Protein AF-A0A0R3SR50-F1 (afdb_monomer_lite)

Structure (mmCIF, N/CA/C/O backbone):
data_AF-A0A0R3SR50-F1
#
_entry.id   AF-A0A0R3SR50-F1
#
loop_
_atom_site.group_PDB
_atom_site.id
_atom_site.type_symbol
_atom_site.label_atom_id
_atom_site.label_alt_id
_atom_site.label_comp_id
_atom_site.label_asym_id
_atom_site.label_entity_id
_atom_site.label_seq_id
_atom_site.pdbx_PDB_ins_code
_atom_site.Cartn_x
_atom_site.Cartn_y
_atom_site.Cartn_z
_atom_site.occupancy
_atom_site.B_iso_or_equiv
_atom_site.auth_seq_id
_atom_site.auth_comp_id
_atom_site.auth_asym_id
_atom_site.auth_atom_id
_atom_site.pdbx_PDB_model_num
ATOM 1 N N . MET A 1 1 ? -15.747 20.895 23.800 1.00 56.94 1 MET A N 1
ATOM 2 C CA . MET A 1 1 ? -15.483 19.707 24.648 1.00 56.94 1 MET A CA 1
ATOM 3 C C . MET A 1 1 ? -16.717 19.167 25.374 1.00 56.94 1 MET A C 1
ATOM 5 O O . MET A 1 1 ? -16.865 17.956 25.405 1.00 56.94 1 MET A O 1
ATOM 9 N N . ILE A 1 2 ? -17.604 20.004 25.933 1.00 68.44 2 ILE A N 1
ATOM 10 C CA . ILE A 1 2 ? -18.768 19.544 26.727 1.00 68.44 2 ILE A CA 1
ATOM 11 C C . ILE A 1 2 ? -19.765 18.725 25.883 1.00 68.44 2 ILE A C 1
ATOM 13 O O . ILE A 1 2 ? -20.097 17.603 26.243 1.00 68.44 2 ILE A O 1
ATOM 17 N N . ARG A 1 3 ? -20.120 19.219 24.691 1.00 73.25 3 ARG A N 1
ATOM 18 C CA . ARG A 1 3 ? -21.089 18.576 23.788 1.00 73.25 3 ARG A CA 1
ATOM 19 C C . ARG A 1 3 ? -20.713 17.150 23.356 1.00 73.25 3 ARG A C 1
ATOM 21 O O . ARG A 1 3 ? -21.551 16.264 23.417 1.00 73.25 3 ARG A O 1
ATOM 28 N N . VAL A 1 4 ? -19.444 16.916 23.012 1.00 72.88 4 VAL A N 1
ATOM 29 C CA . VAL A 1 4 ? -18.930 15.582 22.633 1.00 72.88 4 VAL A CA 1
ATOM 30 C C . VAL A 1 4 ? -19.035 14.598 23.802 1.00 72.88 4 VAL A C 1
ATOM 32 O O . VAL A 1 4 ? -19.367 13.432 23.618 1.00 72.88 4 VAL A O 1
ATOM 35 N N . LYS A 1 5 ? -18.790 15.074 25.027 1.00 67.81 5 LYS A N 1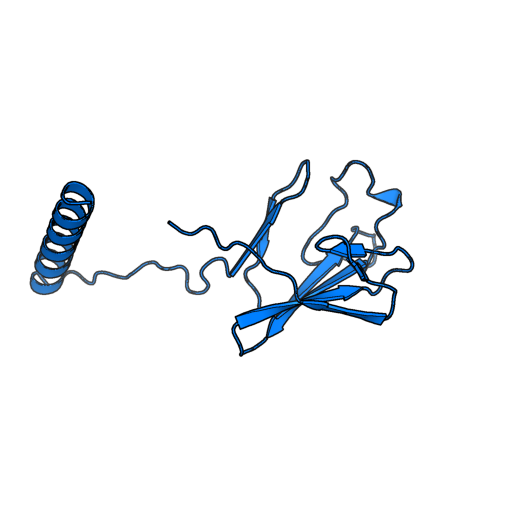
ATOM 36 C CA . LYS A 1 5 ? -18.872 14.262 26.247 1.00 67.81 5 LYS A CA 1
ATOM 37 C C . LYS A 1 5 ? -20.324 13.905 26.593 1.00 67.81 5 LYS A C 1
ATOM 39 O O . LYS A 1 5 ? -20.585 12.797 27.054 1.00 67.81 5 LYS A O 1
ATOM 44 N N . GLU A 1 6 ? -21.254 14.828 26.348 1.00 81.44 6 GLU A N 1
ATOM 45 C CA . GLU A 1 6 ? -22.702 14.616 26.474 1.00 81.44 6 GLU A CA 1
ATOM 46 C C . GLU A 1 6 ? -23.212 13.581 25.461 1.00 81.44 6 GLU A C 1
ATOM 48 O O . GLU A 1 6 ? -23.951 12.665 25.817 1.00 81.44 6 GLU A O 1
ATOM 53 N N . GLU A 1 7 ? -22.788 13.711 24.202 1.00 74.75 7 GLU A N 1
ATOM 54 C CA . GLU A 1 7 ? -23.159 12.801 23.118 1.00 74.75 7 GLU A CA 1
ATOM 55 C C . GLU A 1 7 ? -22.612 11.393 23.379 1.00 74.75 7 GLU A C 1
ATOM 57 O O . GLU A 1 7 ? -23.376 10.432 23.308 1.00 74.75 7 GLU A O 1
ATOM 62 N N . ALA A 1 8 ? -21.346 11.266 23.791 1.00 68.38 8 ALA A N 1
ATOM 63 C CA . ALA A 1 8 ? -20.746 9.983 24.161 1.00 68.38 8 ALA A CA 1
ATOM 64 C C . ALA A 1 8 ? -21.521 9.284 25.290 1.00 68.38 8 ALA A C 1
ATOM 66 O O . ALA A 1 8 ? -21.855 8.110 25.172 1.00 68.38 8 ALA A O 1
ATOM 67 N N . ARG A 1 9 ? -21.893 10.019 26.348 1.00 78.06 9 ARG A N 1
ATOM 68 C CA . ARG A 1 9 ? -22.711 9.480 27.449 1.00 78.06 9 ARG A CA 1
ATOM 69 C C . ARG A 1 9 ? -24.077 8.985 26.980 1.00 78.06 9 ARG A C 1
ATOM 71 O O . ARG A 1 9 ? -24.539 7.941 27.433 1.00 78.06 9 ARG A O 1
ATOM 78 N N . ARG A 1 10 ? -24.719 9.724 26.072 1.00 79.19 10 ARG A N 1
ATOM 79 C CA . ARG A 1 10 ? -26.004 9.337 25.472 1.00 79.19 10 ARG A CA 1
ATOM 80 C C . ARG A 1 10 ? -25.890 8.044 24.670 1.00 79.19 10 ARG A C 1
ATOM 82 O O . ARG A 1 10 ? -26.767 7.192 24.780 1.00 79.19 10 ARG A O 1
ATOM 89 N N . TRP A 1 11 ? -24.813 7.896 23.901 1.00 78.75 11 TRP A N 1
ATOM 90 C CA . TRP A 1 11 ? -24.523 6.672 23.158 1.00 78.75 11 TRP A CA 1
ATOM 91 C C . TRP A 1 11 ? -24.276 5.484 24.089 1.00 78.75 11 TRP A C 1
ATOM 93 O O . TRP A 1 11 ? -24.877 4.433 23.879 1.00 78.75 11 TRP A O 1
ATOM 103 N N . THR A 1 12 ? -23.488 5.656 25.155 1.00 79.00 12 THR A N 1
ATOM 104 C CA . THR A 1 12 ? -23.245 4.601 26.154 1.00 79.00 12 THR A CA 1
ATOM 105 C C . THR A 1 12 ? -24.547 4.116 26.794 1.00 79.00 12 THR A C 1
ATOM 107 O O . THR A 1 12 ? -24.819 2.920 26.781 1.00 79.00 12 THR A O 1
ATOM 110 N N . ALA A 1 13 ? -25.402 5.035 27.254 1.00 81.12 13 ALA A N 1
ATOM 111 C CA . ALA A 1 13 ? -26.674 4.680 27.887 1.00 81.12 13 ALA A CA 1
ATOM 112 C C . ALA A 1 13 ? -27.631 3.929 26.937 1.00 81.12 13 ALA A C 1
ATOM 114 O O . ALA A 1 13 ? -28.361 3.031 27.356 1.00 81.12 13 ALA A O 1
ATOM 115 N N . LEU A 1 14 ? -27.620 4.272 25.643 1.00 78.38 14 LEU A N 1
ATOM 116 C CA . LEU A 1 14 ? -28.402 3.570 24.620 1.00 78.38 14 LEU A CA 1
ATOM 117 C C . LEU A 1 14 ? -27.902 2.141 24.381 1.00 78.38 14 LEU A C 1
ATOM 119 O O . LEU A 1 14 ? -28.717 1.232 24.215 1.00 78.38 14 LEU A O 1
ATOM 123 N N . VAL A 1 15 ? -26.582 1.942 24.358 1.00 77.06 15 VAL A N 1
ATOM 124 C CA . VAL A 1 15 ? -25.972 0.615 24.199 1.00 77.06 15 VAL A CA 1
ATOM 125 C C . VAL A 1 15 ? -26.283 -0.259 25.413 1.00 77.06 15 VAL A C 1
ATOM 127 O O . VAL A 1 15 ? -26.792 -1.364 25.245 1.00 77.06 15 VAL A O 1
ATOM 130 N N . GLU A 1 16 ? -26.072 0.254 26.626 1.00 77.62 16 GLU A N 1
ATOM 131 C CA . GLU A 1 16 ? -26.350 -0.463 27.879 1.00 77.62 16 GLU A CA 1
ATOM 132 C C . GLU A 1 16 ? -27.823 -0.879 27.993 1.00 77.62 16 GLU A C 1
ATOM 134 O O . GLU A 1 16 ? -28.122 -2.015 28.357 1.00 77.62 16 GLU A O 1
ATOM 139 N N . SER A 1 17 ? -28.748 0.007 27.609 1.00 76.69 17 SER A N 1
ATOM 140 C CA . SER A 1 17 ? -30.186 -0.278 27.582 1.00 76.69 17 SER A CA 1
ATOM 141 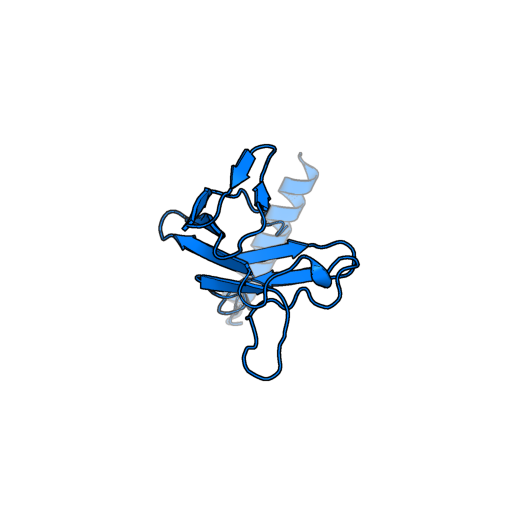C C . SER A 1 17 ? -30.542 -1.434 26.635 1.00 76.69 17 SER A C 1
ATOM 143 O O . SER A 1 17 ? -31.336 -2.304 26.998 1.00 76.69 17 SER A O 1
ATOM 145 N N . LYS A 1 18 ? -29.930 -1.492 25.444 1.00 69.50 18 LYS A N 1
ATOM 146 C CA . LYS A 1 18 ? -30.152 -2.584 24.480 1.00 69.50 18 LYS A CA 1
ATOM 147 C C . LYS A 1 18 ? -29.555 -3.915 24.937 1.00 69.50 18 LYS A C 1
ATOM 149 O O . LYS A 1 18 ? -30.211 -4.942 24.776 1.00 69.50 18 LYS A O 1
ATOM 154 N N . VAL A 1 19 ? -28.366 -3.888 25.543 1.00 72.25 19 VAL A N 1
ATOM 155 C CA . VAL A 1 19 ? -27.720 -5.082 26.117 1.00 72.25 19 VAL A CA 1
ATOM 156 C C . VAL A 1 19 ? -28.547 -5.634 27.282 1.00 72.25 19 VAL A C 1
ATOM 158 O O . VAL A 1 19 ? -28.800 -6.835 27.342 1.00 72.25 19 VAL A O 1
ATOM 161 N N . ALA A 1 20 ? -29.044 -4.765 28.170 1.00 73.19 20 ALA A N 1
ATOM 162 C CA . ALA A 1 20 ? -29.912 -5.160 29.282 1.00 73.19 20 ALA A CA 1
ATOM 163 C C . ALA A 1 20 ? -31.257 -5.749 28.814 1.00 73.19 20 ALA A C 1
ATOM 165 O O . ALA A 1 20 ? -31.832 -6.592 29.498 1.00 73.19 20 ALA A O 1
ATOM 166 N N . GLY A 1 21 ? -31.740 -5.344 27.634 1.00 76.00 21 GLY A N 1
ATOM 167 C CA . GLY A 1 21 ? -32.925 -5.905 26.980 1.00 76.00 21 GLY A CA 1
ATOM 168 C C . GLY A 1 21 ? -32.720 -7.282 26.335 1.00 76.00 21 GLY A C 1
ATOM 169 O O . GLY A 1 21 ? -33.623 -7.758 25.653 1.00 76.00 21 GLY A O 1
ATOM 170 N N . GLY A 1 22 ? -31.550 -7.911 26.507 1.00 62.00 22 GLY A N 1
ATOM 171 C CA . GLY A 1 22 ? -31.232 -9.217 25.923 1.00 62.00 22 GLY A CA 1
ATOM 172 C C . GLY A 1 22 ? -30.974 -9.175 24.416 1.00 62.00 22 GLY A C 1
ATOM 173 O O . GLY A 1 22 ? -30.893 -10.221 23.777 1.00 62.00 22 GLY A O 1
ATOM 174 N N . GLN A 1 23 ? -30.849 -7.979 23.836 1.00 59.56 23 GLN A N 1
ATOM 175 C CA . GLN A 1 23 ? -30.495 -7.825 22.436 1.00 59.56 23 GLN A CA 1
ATOM 176 C C . GLN A 1 23 ? -28.975 -7.940 22.321 1.00 59.56 23 GLN A C 1
ATOM 178 O O . GLN A 1 23 ? -28.250 -7.081 22.826 1.00 59.56 23 GLN A O 1
ATOM 183 N N . GLU A 1 24 ? -28.490 -9.000 21.668 1.00 60.41 24 GLU A N 1
ATOM 184 C CA . GLU A 1 24 ? -27.072 -9.128 21.332 1.00 60.41 24 GLU A CA 1
ATOM 185 C C . GLU A 1 24 ? -26.669 -7.920 20.481 1.00 60.41 24 GLU A C 1
ATOM 187 O O . GLU A 1 24 ? -27.028 -7.794 19.308 1.00 60.41 24 GLU A O 1
ATOM 192 N N . VAL A 1 25 ? -25.941 -6.986 21.092 1.00 54.00 25 VAL A N 1
ATOM 193 C CA . VAL A 1 25 ? -25.213 -5.960 20.355 1.00 54.00 25 VAL A CA 1
ATOM 194 C C . VAL A 1 25 ? -24.003 -6.676 19.782 1.00 54.00 25 VAL A C 1
ATOM 196 O O . VAL A 1 25 ? -22.926 -6.677 20.370 1.00 54.00 25 VAL A O 1
ATOM 199 N N . ALA A 1 26 ? -24.205 -7.359 18.656 1.00 54.97 26 ALA A N 1
ATOM 200 C CA . ALA A 1 26 ? -23.092 -7.745 17.819 1.00 54.97 26 ALA A CA 1
ATOM 201 C C . ALA A 1 26 ? -22.427 -6.433 17.402 1.00 54.97 26 ALA A C 1
ATOM 203 O O . ALA A 1 26 ? -22.983 -5.666 16.609 1.00 54.97 26 ALA A O 1
ATOM 204 N N . ASP A 1 27 ? -21.268 -6.134 17.988 1.00 51.50 27 ASP A N 1
ATOM 205 C CA . ASP A 1 27 ? -20.358 -5.193 17.368 1.00 51.50 27 ASP A CA 1
ATOM 206 C C . ASP A 1 27 ? -19.997 -5.830 16.030 1.00 51.50 27 ASP A C 1
ATOM 208 O O . ASP A 1 27 ? -19.134 -6.702 15.937 1.00 51.50 27 ASP A O 1
ATOM 212 N N . HIS A 1 28 ? -20.727 -5.452 14.982 1.00 51.91 28 HIS A N 1
ATOM 213 C CA . HIS A 1 28 ? -20.402 -5.801 13.609 1.00 51.91 28 HIS A CA 1
ATOM 214 C C . HIS A 1 28 ? -19.133 -5.052 13.170 1.00 51.91 28 HIS A C 1
ATOM 216 O O . HIS A 1 28 ? -19.016 -4.678 12.000 1.00 51.91 28 HIS A O 1
ATOM 222 N N . GLN A 1 29 ? -18.171 -4.828 14.077 1.00 54.25 29 GLN A N 1
ATOM 223 C CA . GLN A 1 29 ? -16.792 -4.651 13.683 1.00 54.25 29 GLN A CA 1
ATOM 224 C C . GLN A 1 29 ? -16.487 -5.796 12.718 1.00 54.25 29 GLN A C 1
ATOM 226 O O . GLN A 1 29 ? -16.668 -6.970 13.064 1.00 54.25 29 GLN A O 1
ATOM 231 N N . PRO A 1 30 ? -16.119 -5.481 11.464 1.00 47.56 30 PRO A N 1
ATOM 232 C CA . PRO A 1 30 ? -15.788 -6.518 10.514 1.00 47.56 30 PRO A CA 1
ATOM 233 C C . PRO A 1 30 ? -14.725 -7.397 11.170 1.00 47.56 30 PRO A C 1
ATOM 235 O O . PRO A 1 30 ? -13.795 -6.866 11.768 1.00 47.56 30 PRO A O 1
ATOM 238 N N . ILE A 1 31 ? -14.848 -8.721 11.048 1.00 52.84 31 ILE A N 1
ATOM 239 C CA . ILE A 1 31 ? -13.927 -9.709 11.651 1.00 52.84 31 ILE A CA 1
ATOM 240 C C . ILE A 1 31 ? -12.449 -9.388 11.323 1.00 52.84 31 ILE A C 1
ATOM 242 O O . ILE A 1 31 ? -11.540 -9.778 12.051 1.00 52.84 31 ILE A O 1
ATOM 246 N N . TYR A 1 32 ? -12.220 -8.590 10.273 1.00 52.97 32 TYR A N 1
ATOM 247 C CA . TYR A 1 32 ? -11.007 -7.803 10.077 1.00 52.97 32 TYR A CA 1
ATOM 248 C C . TYR A 1 32 ? -11.395 -6.336 9.816 1.00 52.97 32 TYR A C 1
ATOM 250 O O . TYR A 1 32 ? -11.781 -6.026 8.678 1.00 52.97 32 TYR A O 1
ATOM 258 N N . PRO A 1 33 ? -11.330 -5.414 10.801 1.00 71.12 33 PRO A N 1
ATOM 259 C CA . PRO A 1 33 ? -11.445 -3.998 10.486 1.00 71.12 33 PRO A CA 1
ATOM 260 C C . PRO A 1 33 ? -10.360 -3.672 9.455 1.00 71.12 33 PRO A C 1
AT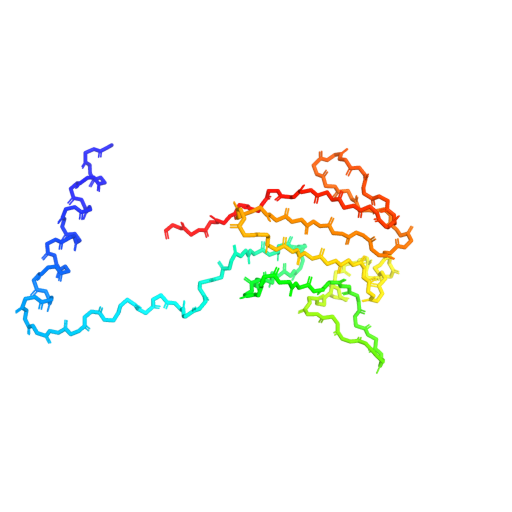OM 262 O O . PRO A 1 33 ? -9.275 -4.256 9.472 1.00 71.12 33 PRO A O 1
ATOM 265 N N . THR A 1 34 ? -10.672 -2.798 8.498 1.00 74.88 34 THR A N 1
ATOM 266 C CA . THR A 1 34 ? -9.678 -2.381 7.501 1.00 74.88 34 THR A CA 1
ATOM 267 C C . THR A 1 34 ? -8.455 -1.857 8.252 1.00 74.88 34 THR A C 1
ATOM 269 O O . THR A 1 34 ? -8.563 -0.880 8.986 1.00 74.88 34 THR A O 1
ATOM 272 N N . LEU A 1 35 ? -7.313 -2.530 8.096 1.00 85.88 35 LEU A N 1
ATOM 273 C CA . LEU A 1 35 ? -6.088 -2.237 8.844 1.00 85.88 35 LEU A CA 1
ATOM 274 C C . LEU A 1 35 ? -5.497 -0.899 8.403 1.00 85.88 35 LEU A C 1
ATOM 276 O O . LEU A 1 35 ? -4.896 -0.170 9.186 1.00 85.88 35 LEU A O 1
ATOM 280 N N . ALA A 1 36 ? -5.649 -0.610 7.113 1.00 84.44 36 ALA A N 1
ATOM 281 C CA . ALA A 1 36 ? -5.072 0.540 6.454 1.00 84.44 36 ALA A CA 1
ATOM 282 C C . ALA A 1 36 ? -5.785 0.817 5.128 1.00 84.44 36 ALA A C 1
ATOM 284 O O . ALA A 1 36 ? -6.359 -0.084 4.514 1.00 84.44 36 ALA A O 1
ATOM 285 N N . ILE A 1 37 ? -5.705 2.057 4.650 1.00 86.38 37 ILE A N 1
ATOM 286 C CA . ILE A 1 37 ? -6.168 2.436 3.314 1.00 86.38 37 ILE A CA 1
ATOM 287 C C . ILE A 1 37 ? -4.970 2.970 2.534 1.00 86.38 37 ILE A C 1
ATOM 289 O O . ILE A 1 37 ? -4.333 3.931 2.960 1.00 86.38 37 ILE A O 1
ATOM 293 N N . LEU A 1 38 ? -4.678 2.369 1.382 1.00 86.94 38 LEU A N 1
ATOM 294 C CA . LEU A 1 38 ? -3.727 2.919 0.421 1.00 86.94 38 LEU A CA 1
ATOM 295 C C . LEU A 1 38 ? -4.491 3.806 -0.562 1.00 86.94 38 LEU A C 1
ATOM 297 O O . LEU A 1 38 ? -5.349 3.317 -1.295 1.00 86.94 38 LEU A O 1
ATOM 301 N N . THR A 1 39 ? -4.179 5.098 -0.582 1.00 87.12 39 THR A N 1
ATOM 302 C CA . THR A 1 39 ? -4.806 6.070 -1.488 1.00 87.12 39 THR A CA 1
ATOM 303 C C . THR A 1 39 ? -3.801 6.493 -2.555 1.00 87.12 39 THR A C 1
ATOM 305 O O . THR A 1 39 ? -2.728 6.988 -2.220 1.00 87.12 39 THR A O 1
ATOM 308 N N . GLY A 1 40 ? -4.144 6.266 -3.821 1.00 82.38 40 GLY A N 1
ATOM 309 C CA . GLY A 1 40 ? -3.447 6.785 -4.998 1.00 82.38 40 GLY A CA 1
ATOM 310 C C . GLY A 1 40 ? -4.181 7.982 -5.606 1.00 82.38 40 GLY A C 1
ATOM 311 O O . GLY A 1 40 ? -5.130 8.504 -5.018 1.00 82.38 40 GLY A O 1
ATOM 312 N N . ASN A 1 41 ? -3.776 8.404 -6.806 1.00 83.31 41 ASN A N 1
ATOM 313 C CA . ASN A 1 41 ? -4.420 9.533 -7.486 1.00 83.31 41 ASN A CA 1
ATOM 314 C C . ASN A 1 41 ? -5.810 9.157 -8.009 1.00 83.31 41 ASN A C 1
ATOM 316 O O . ASN A 1 41 ? -6.732 9.971 -7.979 1.00 83.31 41 ASN A O 1
ATOM 320 N N . ARG A 1 42 ? -5.960 7.922 -8.503 1.00 84.00 42 ARG A N 1
ATOM 321 C CA . ARG A 1 42 ? -7.200 7.432 -9.128 1.00 84.00 42 ARG A CA 1
ATOM 322 C C . ARG A 1 42 ? -7.826 6.257 -8.385 1.00 84.00 42 ARG A C 1
ATOM 324 O O . ARG A 1 42 ? -8.907 5.804 -8.755 1.00 84.00 42 ARG A O 1
ATOM 331 N N . SER A 1 43 ? -7.163 5.755 -7.349 1.00 84.00 43 SER A N 1
ATOM 332 C CA . SER A 1 43 ? -7.523 4.506 -6.689 1.00 84.00 43 SER A CA 1
ATOM 333 C C . SER A 1 43 ? -7.454 4.600 -5.165 1.00 84.00 43 SER A C 1
ATOM 335 O O . SER A 1 43 ? -6.711 5.393 -4.587 1.00 84.00 43 SER A O 1
ATOM 337 N N . ARG A 1 44 ? -8.267 3.781 -4.494 1.00 88.38 44 ARG A N 1
ATOM 338 C CA . ARG A 1 44 ? -8.233 3.575 -3.043 1.00 88.38 44 ARG A CA 1
ATOM 339 C C . ARG A 1 44 ? -8.359 2.087 -2.764 1.00 88.38 44 ARG A C 1
ATOM 341 O O . ARG A 1 44 ? -9.332 1.471 -3.193 1.00 88.38 44 ARG A O 1
ATOM 348 N N . PHE A 1 45 ? -7.405 1.530 -2.031 1.00 87.56 45 PHE A N 1
ATOM 349 C CA . PHE A 1 45 ? -7.358 0.113 -1.691 1.00 87.56 45 PHE A CA 1
ATOM 350 C C . PHE A 1 45 ? -7.466 -0.077 -0.186 1.00 87.56 45 PHE A C 1
ATOM 352 O O . PHE A 1 45 ? -6.777 0.585 0.587 1.00 87.56 45 PHE A O 1
ATOM 359 N N . LEU A 1 46 ? -8.322 -1.009 0.223 1.00 88.38 46 LEU A N 1
ATOM 360 C CA . LEU A 1 46 ? -8.480 -1.392 1.621 1.00 88.38 46 LEU A CA 1
ATOM 361 C C . LEU A 1 46 ? -7.519 -2.539 1.928 1.00 88.38 46 LEU A C 1
ATOM 363 O O . LEU A 1 46 ? -7.620 -3.615 1.340 1.00 88.38 46 LEU A O 1
ATOM 367 N N . ILE A 1 47 ? -6.605 -2.322 2.865 1.00 88.56 47 ILE A N 1
ATOM 368 C CA . ILE A 1 47 ? -5.680 -3.342 3.348 1.00 88.56 47 ILE A CA 1
ATOM 369 C C . ILE A 1 47 ? -6.373 -4.102 4.475 1.00 88.56 47 ILE A C 1
ATOM 371 O O . ILE A 1 47 ? -6.665 -3.545 5.532 1.00 88.56 47 ILE A O 1
ATOM 375 N N . LYS A 1 48 ? -6.652 -5.385 4.233 1.00 87.62 48 LYS A N 1
ATOM 376 C CA . LYS A 1 48 ? -7.358 -6.274 5.175 1.00 87.62 48 LYS A CA 1
ATOM 377 C C . LYS A 1 48 ? -6.478 -7.390 5.742 1.00 87.62 48 LYS A C 1
ATOM 379 O O . LYS A 1 48 ? -6.883 -8.073 6.674 1.00 87.62 48 LYS A O 1
ATOM 384 N N . HIS A 1 49 ? -5.281 -7.574 5.188 1.00 89.81 49 HIS A N 1
ATOM 385 C CA . HIS A 1 49 ? -4.340 -8.617 5.590 1.00 89.81 49 HIS A CA 1
ATOM 386 C C . HIS A 1 49 ? -3.051 -7.999 6.129 1.00 89.81 49 HIS A C 1
ATOM 388 O O . HIS A 1 49 ? -2.641 -6.930 5.679 1.00 89.81 49 HIS A O 1
ATOM 394 N N . LYS A 1 50 ? -2.383 -8.707 7.051 1.00 90.50 50 LYS A N 1
ATOM 395 C CA . LYS A 1 50 ? -1.089 -8.282 7.609 1.00 90.50 50 LYS A CA 1
ATOM 396 C C . LYS A 1 50 ? 0.021 -8.195 6.565 1.00 90.50 50 LYS A C 1
ATOM 398 O O . LYS A 1 50 ? 1.016 -7.540 6.797 1.00 90.50 50 LYS A O 1
ATOM 403 N N . SER A 1 51 ? -0.103 -8.866 5.430 1.00 92.31 51 SER A N 1
ATOM 404 C CA . SER A 1 51 ? 0.911 -8.853 4.382 1.00 92.31 51 SER A CA 1
ATOM 405 C C . SER A 1 51 ? 0.208 -8.750 3.046 1.00 92.31 51 SER A C 1
ATOM 407 O O . SER A 1 51 ? -0.595 -9.619 2.714 1.00 92.31 51 SER A O 1
ATOM 409 N N . VAL A 1 52 ? 0.482 -7.677 2.307 1.00 93.81 52 VAL A N 1
ATOM 410 C CA . VAL A 1 52 ? -0.111 -7.424 0.990 1.00 93.81 52 VAL A CA 1
ATOM 411 C C . VAL A 1 52 ? 0.962 -7.002 -0.002 1.00 93.81 52 VAL A C 1
ATOM 413 O O . VAL A 1 52 ? 1.835 -6.183 0.288 1.00 93.81 52 VAL A O 1
ATOM 416 N N . THR A 1 53 ? 0.925 -7.591 -1.186 1.00 94.94 53 THR A N 1
ATOM 417 C CA . THR A 1 53 ? 1.795 -7.258 -2.312 1.00 94.94 53 THR A CA 1
ATOM 418 C C . THR A 1 53 ? 1.154 -6.191 -3.185 1.00 94.94 53 THR A C 1
ATOM 420 O O . THR A 1 53 ? -0.053 -6.197 -3.407 1.00 94.94 53 THR A O 1
ATOM 423 N N . PHE A 1 54 ? 1.965 -5.271 -3.700 1.00 93.19 54 PHE A N 1
ATOM 424 C CA . PHE A 1 54 ? 1.495 -4.244 -4.622 1.00 93.19 54 PHE A CA 1
ATOM 425 C C . PHE A 1 54 ? 2.372 -4.187 -5.866 1.00 93.19 54 PHE A C 1
ATOM 427 O O . PHE A 1 54 ? 3.586 -4.431 -5.827 1.00 93.19 54 PHE A O 1
ATOM 434 N N . GLY A 1 55 ? 1.752 -3.852 -6.989 1.00 93.12 55 GLY A N 1
ATOM 435 C CA . GLY A 1 55 ? 2.442 -3.709 -8.258 1.00 93.12 55 GLY A CA 1
ATOM 436 C C . GLY A 1 55 ? 1.473 -3.607 -9.418 1.00 93.12 55 GLY A C 1
ATOM 437 O O . GLY A 1 55 ? 0.323 -3.228 -9.237 1.00 93.12 55 GLY A O 1
ATOM 438 N N . ARG A 1 56 ? 1.954 -3.928 -10.615 1.00 92.25 56 ARG A N 1
ATOM 439 C CA . ARG A 1 56 ? 1.156 -3.903 -11.842 1.00 92.25 56 ARG A CA 1
ATOM 440 C C . ARG A 1 56 ? 0.718 -5.310 -12.239 1.00 92.25 56 ARG A C 1
ATOM 442 O O . ARG A 1 56 ? 1.562 -6.204 -12.331 1.00 92.25 56 ARG A O 1
ATOM 449 N N . VAL A 1 57 ? -0.558 -5.495 -12.558 1.00 92.44 57 VAL A N 1
ATOM 450 C CA . VAL A 1 57 ? -1.053 -6.770 -13.087 1.00 92.44 57 VAL A CA 1
ATOM 451 C C . VAL A 1 57 ? -0.324 -7.175 -14.378 1.00 92.44 57 VAL A C 1
ATOM 453 O O . VAL A 1 57 ? 0.062 -6.352 -15.220 1.00 92.44 57 VAL A O 1
ATOM 456 N N . ALA A 1 58 ? -0.093 -8.476 -14.521 1.00 89.00 58 ALA A N 1
ATOM 457 C CA . ALA A 1 58 ? 0.445 -9.103 -15.717 1.00 89.00 58 ALA A CA 1
ATOM 458 C C . ALA A 1 58 ? -0.217 -10.466 -15.929 1.00 89.00 58 ALA A C 1
ATOM 460 O O . ALA A 1 58 ? -0.768 -11.047 -15.000 1.00 89.00 58 ALA A O 1
ATOM 461 N N . SER A 1 59 ? -0.110 -11.018 -17.139 1.00 89.88 59 SER A N 1
ATOM 462 C CA . SER A 1 59 ? -0.740 -12.300 -17.491 1.00 89.88 59 SER A CA 1
ATOM 463 C C . SER A 1 59 ? -0.346 -13.470 -16.581 1.00 89.88 59 SER A C 1
ATOM 465 O O . SER A 1 59 ? -1.091 -14.436 -16.474 1.00 89.88 59 SER A O 1
ATOM 467 N N . ASN A 1 60 ? 0.815 -13.390 -15.928 1.00 89.94 60 ASN A N 1
ATOM 468 C CA . ASN A 1 60 ? 1.364 -14.433 -15.069 1.00 89.94 60 ASN A CA 1
ATOM 469 C C . ASN A 1 60 ? 1.440 -14.049 -13.582 1.00 89.94 60 ASN A C 1
ATOM 471 O O . ASN A 1 60 ? 1.996 -14.812 -12.794 1.00 89.94 60 ASN A O 1
ATOM 475 N N . TYR A 1 61 ? 0.975 -12.856 -13.203 1.00 88.69 61 TYR A N 1
ATOM 476 C CA . TYR A 1 61 ? 1.092 -12.367 -11.834 1.00 88.69 61 TYR A CA 1
ATOM 477 C C . TYR A 1 61 ? 0.029 -11.316 -11.513 1.00 88.69 61 TYR A C 1
ATOM 479 O O . TYR A 1 61 ? -0.050 -10.280 -12.178 1.00 88.69 61 TYR A O 1
ATOM 487 N N . THR A 1 62 ? -0.708 -11.561 -10.432 1.00 92.62 62 THR A N 1
ATOM 488 C CA . THR A 1 62 ? -1.727 -10.654 -9.902 1.00 92.62 62 THR A CA 1
ATOM 489 C C . THR A 1 62 ? -1.324 -10.245 -8.484 1.00 92.62 62 THR A C 1
ATOM 491 O O . THR A 1 62 ? -1.329 -11.106 -7.602 1.00 92.62 62 THR A O 1
ATOM 494 N N . PRO A 1 63 ? -0.916 -8.983 -8.254 1.00 92.88 63 PRO A N 1
ATOM 495 C CA . PRO A 1 63 ? -0.663 -8.482 -6.905 1.00 92.88 63 PRO A CA 1
ATOM 496 C C . PRO A 1 63 ? -1.978 -8.307 -6.131 1.00 92.88 63 PRO A C 1
ATOM 498 O O . PRO A 1 63 ? -3.035 -8.138 -6.736 1.00 92.88 63 PRO A O 1
ATOM 501 N N . ASP A 1 64 ? -1.905 -8.280 -4.799 1.00 92.69 64 ASP A N 1
ATOM 502 C CA . ASP A 1 64 ? -3.077 -8.008 -3.946 1.00 92.69 64 ASP A CA 1
ATOM 503 C C . ASP A 1 64 ? -3.626 -6.588 -4.172 1.00 92.69 64 ASP A C 1
ATOM 505 O O . ASP A 1 64 ? -4.828 -6.340 -4.097 1.00 92.69 64 ASP A O 1
ATOM 509 N N . ILE A 1 65 ? -2.724 -5.651 -4.466 1.00 91.69 65 ILE A N 1
ATOM 510 C CA . ILE A 1 65 ? -3.019 -4.263 -4.809 1.00 91.69 65 ILE A CA 1
ATOM 511 C C . ILE A 1 65 ? -2.514 -4.000 -6.228 1.00 91.69 65 ILE A C 1
ATOM 513 O O . ILE A 1 65 ? -1.301 -3.931 -6.467 1.00 91.69 65 ILE A O 1
ATOM 517 N N . ASP A 1 66 ? -3.448 -3.826 -7.160 1.00 91.62 66 ASP A N 1
ATOM 518 C CA . ASP A 1 66 ? -3.144 -3.522 -8.555 1.00 91.62 66 ASP A CA 1
ATOM 519 C C . ASP A 1 66 ? -3.098 -2.013 -8.814 1.00 91.62 66 ASP A C 1
ATOM 521 O O . ASP A 1 66 ? -4.113 -1.324 -8.801 1.00 91.62 66 ASP A O 1
ATOM 525 N N . LEU A 1 67 ? -1.904 -1.510 -9.107 1.00 89.25 67 LEU A N 1
ATOM 526 C CA . LEU A 1 67 ? -1.640 -0.109 -9.426 1.00 89.25 67 LEU A CA 1
ATOM 527 C C . LEU A 1 67 ? -1.644 0.166 -10.941 1.00 89.25 67 LEU A C 1
ATOM 529 O O . LEU A 1 67 ? -1.177 1.216 -11.377 1.00 89.25 67 LEU A O 1
ATOM 533 N N . SER A 1 68 ? -2.158 -0.755 -11.765 1.00 87.94 68 SER A N 1
ATOM 534 C CA . SER A 1 68 ? -2.240 -0.578 -13.227 1.00 87.94 68 SER A CA 1
ATOM 535 C C . SER A 1 68 ? -3.097 0.611 -13.661 1.00 87.94 68 SER A C 1
ATOM 537 O O . SER A 1 68 ? -2.902 1.130 -14.756 1.00 87.94 68 SER A O 1
ATOM 539 N N . CYS A 1 69 ? -4.038 1.037 -12.817 1.00 83.12 69 CYS A N 1
ATOM 540 C CA . CYS A 1 69 ? -4.939 2.158 -13.085 1.00 83.12 69 CYS A CA 1
ATOM 541 C C . CYS A 1 69 ? -4.312 3.536 -12.812 1.00 83.12 69 CYS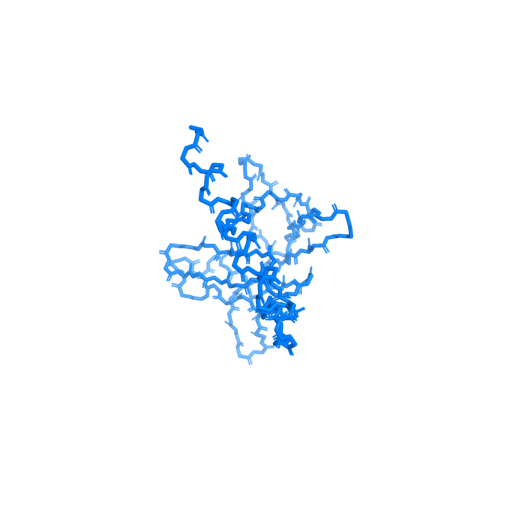 A C 1
ATOM 543 O O . CYS A 1 69 ? -4.954 4.554 -13.070 1.00 83.12 69 CYS A O 1
ATOM 545 N N . GLU A 1 70 ? -3.094 3.587 -12.269 1.00 84.69 70 GLU A N 1
ATOM 546 C CA . GLU A 1 70 ? -2.389 4.843 -12.017 1.00 84.69 70 GLU A CA 1
ATOM 547 C C . GLU A 1 70 ? -1.722 5.365 -13.301 1.00 84.69 70 GLU A C 1
ATOM 549 O O . GLU A 1 70 ? -1.281 4.593 -14.154 1.00 84.69 70 GLU A O 1
ATOM 554 N N . ASP A 1 71 ? -1.613 6.692 -13.423 1.00 69.38 71 ASP A N 1
ATOM 555 C CA . ASP A 1 71 ? -1.139 7.401 -14.629 1.00 69.38 71 ASP A CA 1
ATOM 556 C C . ASP A 1 71 ? 0.260 6.979 -15.113 1.00 69.38 71 ASP A C 1
ATOM 558 O O . ASP A 1 71 ? 0.620 7.189 -16.268 1.00 69.38 71 ASP A O 1
ATOM 562 N N . GLU A 1 72 ? 1.043 6.346 -14.240 1.00 75.19 72 GLU A N 1
ATOM 563 C CA . GLU A 1 72 ? 2.419 5.936 -14.498 1.00 75.19 72 GLU A CA 1
ATOM 564 C C . GLU A 1 72 ? 2.640 4.439 -14.220 1.00 75.19 72 GLU A C 1
ATOM 566 O O . GLU A 1 72 ? 3.680 3.999 -13.723 1.00 75.19 72 GLU A O 1
ATOM 571 N N . ALA A 1 73 ? 1.647 3.617 -14.565 1.00 79.00 73 ALA A N 1
ATOM 572 C CA . ALA A 1 73 ? 1.718 2.165 -14.418 1.00 79.00 73 ALA A CA 1
ATOM 573 C C . ALA A 1 73 ? 2.963 1.549 -15.094 1.00 79.00 73 ALA A C 1
ATOM 575 O O . ALA A 1 73 ? 3.477 0.521 -14.649 1.00 79.00 73 ALA A O 1
ATOM 576 N N . SER A 1 74 ? 3.507 2.189 -16.135 1.00 80.44 74 SER A N 1
ATOM 577 C CA . SER A 1 74 ? 4.702 1.724 -16.849 1.00 80.44 74 SER A CA 1
ATOM 578 C C . SER A 1 74 ? 5.959 1.654 -15.961 1.00 80.44 74 SER A C 1
ATOM 580 O O . SER A 1 74 ? 6.766 0.730 -16.105 1.00 80.44 74 SER A O 1
ATOM 582 N N . ARG A 1 75 ? 6.095 2.571 -14.988 1.00 84.75 75 ARG A N 1
ATOM 583 C CA . ARG A 1 75 ? 7.198 2.603 -14.005 1.00 84.75 75 ARG A CA 1
ATOM 584 C C . ARG A 1 75 ? 6.945 1.688 -12.809 1.00 84.75 75 ARG A C 1
ATOM 586 O O . ARG A 1 75 ? 7.815 1.526 -11.950 1.00 84.75 75 ARG A O 1
ATOM 593 N N . ILE A 1 76 ? 5.778 1.052 -12.756 1.00 87.62 76 ILE A N 1
ATOM 594 C CA . ILE A 1 76 ? 5.418 0.110 -11.708 1.00 87.62 76 ILE A CA 1
ATOM 595 C C . ILE A 1 76 ? 5.785 -1.303 -12.165 1.00 87.62 76 ILE A C 1
ATOM 597 O O . ILE A 1 76 ? 5.229 -1.872 -13.108 1.00 87.62 76 ILE A O 1
ATOM 601 N N . SER A 1 77 ? 6.754 -1.897 -11.470 1.00 89.38 77 SER A N 1
ATOM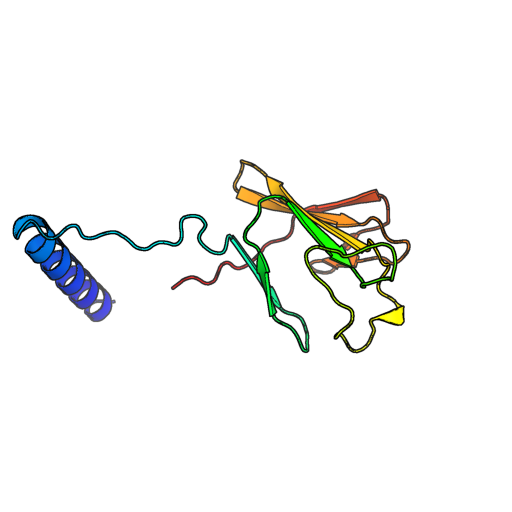 602 C CA . SER A 1 77 ? 7.060 -3.318 -11.621 1.00 89.38 77 SER A CA 1
ATOM 603 C C . SER A 1 77 ? 5.867 -4.199 -11.257 1.00 89.38 77 SER A C 1
ATOM 605 O O . SER A 1 77 ? 5.068 -3.869 -10.387 1.00 89.38 77 SER A O 1
ATOM 607 N N . ARG A 1 78 ? 5.800 -5.378 -11.881 1.00 91.38 78 ARG A N 1
ATOM 608 C CA . ARG A 1 78 ? 4.731 -6.361 -11.644 1.00 91.38 78 ARG A CA 1
ATOM 609 C C . ARG A 1 78 ? 4.596 -6.744 -10.169 1.00 91.38 78 ARG A C 1
ATOM 611 O O . ARG A 1 78 ? 3.520 -6.639 -9.607 1.00 91.38 78 ARG A O 1
ATOM 618 N N . CYS A 1 79 ? 5.719 -7.081 -9.538 1.00 91.62 79 CYS A N 1
ATOM 619 C CA . CYS A 1 79 ? 5.859 -7.189 -8.087 1.00 91.62 79 CYS A CA 1
ATOM 620 C C . CYS A 1 79 ? 6.720 -6.010 -7.625 1.00 91.62 79 CYS A C 1
ATOM 622 O O . CYS A 1 79 ? 7.950 -6.056 -7.712 1.00 91.62 79 CYS A O 1
ATOM 624 N N . HIS A 1 80 ? 6.074 -4.898 -7.273 1.00 92.62 80 HIS A N 1
ATOM 625 C CA . HIS A 1 80 ? 6.778 -3.661 -6.950 1.00 92.62 80 HIS A CA 1
ATOM 626 C C . HIS A 1 80 ? 7.295 -3.686 -5.513 1.00 92.62 80 HIS A C 1
ATOM 628 O O . HIS A 1 80 ? 8.456 -3.364 -5.251 1.00 92.62 80 HIS A O 1
ATOM 634 N N . GLY A 1 81 ? 6.454 -4.137 -4.591 1.00 93.69 81 GLY A N 1
ATOM 635 C CA . GLY A 1 81 ? 6.802 -4.226 -3.189 1.00 93.69 81 GLY A CA 1
ATOM 636 C C . GLY A 1 81 ? 5.767 -4.982 -2.377 1.00 93.69 81 GLY A C 1
ATOM 637 O O . GLY A 1 81 ? 4.815 -5.562 -2.906 1.00 93.69 81 GLY A O 1
ATOM 638 N N . ARG A 1 82 ? 5.980 -4.980 -1.065 1.00 94.62 82 ARG A N 1
ATOM 639 C CA . ARG A 1 82 ? 5.057 -5.554 -0.088 1.00 94.62 82 ARG A CA 1
ATOM 640 C C . ARG A 1 82 ? 4.931 -4.630 1.110 1.00 94.62 82 ARG A C 1
ATOM 642 O O . ARG A 1 82 ? 5.929 -4.066 1.551 1.00 94.62 82 ARG A O 1
ATOM 649 N N . ILE A 1 83 ? 3.707 -4.509 1.603 1.00 93.19 83 ILE A N 1
ATOM 650 C CA . ILE A 1 83 ? 3.365 -3.840 2.852 1.00 93.19 83 ILE A CA 1
ATOM 651 C C . ILE A 1 83 ? 3.114 -4.935 3.890 1.00 93.19 83 ILE A C 1
ATOM 653 O O . ILE A 1 83 ? 2.380 -5.885 3.611 1.00 93.19 83 ILE A O 1
ATOM 657 N N . ILE A 1 84 ? 3.757 -4.824 5.047 1.00 92.69 84 ILE A N 1
ATOM 658 C CA . ILE A 1 84 ? 3.712 -5.805 6.134 1.00 92.69 84 ILE A CA 1
ATOM 659 C C . ILE A 1 84 ? 3.323 -5.074 7.416 1.00 92.69 84 ILE A C 1
ATOM 661 O O . ILE A 1 84 ? 3.965 -4.093 7.758 1.00 92.69 84 ILE A O 1
ATOM 665 N N . LEU A 1 85 ? 2.281 -5.528 8.099 1.00 90.56 85 LEU A N 1
ATOM 666 C CA . LEU A 1 85 ? 1.934 -5.149 9.460 1.00 90.56 85 LEU A CA 1
ATOM 667 C C . LEU A 1 85 ? 2.604 -6.145 10.402 1.00 90.56 85 LEU A C 1
ATOM 669 O O . LEU A 1 85 ? 2.232 -7.322 10.423 1.00 90.56 85 LEU A O 1
ATOM 673 N N . GLU A 1 86 ? 3.586 -5.662 11.145 1.00 89.19 86 GLU A N 1
ATOM 674 C CA . GLU A 1 86 ? 4.249 -6.429 12.194 1.00 89.19 86 GLU A CA 1
ATOM 675 C C . GLU A 1 86 ? 3.372 -6.484 13.456 1.00 89.19 86 GLU A C 1
ATOM 677 O O . GLU A 1 86 ? 2.387 -5.751 13.602 1.00 89.19 86 GLU A O 1
ATOM 682 N N . ASP A 1 87 ? 3.701 -7.390 14.376 1.00 86.81 87 ASP A N 1
ATOM 683 C CA . ASP A 1 87 ? 2.912 -7.612 15.597 1.00 86.81 87 ASP A CA 1
ATOM 684 C C . ASP A 1 87 ? 2.972 -6.436 16.588 1.00 86.81 87 ASP A C 1
ATOM 686 O O . ASP A 1 87 ? 2.107 -6.317 17.455 1.00 86.81 87 ASP A O 1
ATOM 690 N N . ASP A 1 88 ? 3.946 -5.537 16.430 1.00 84.75 88 ASP A N 1
ATOM 691 C CA . ASP A 1 88 ? 4.049 -4.267 17.159 1.00 84.75 88 ASP A CA 1
ATOM 692 C C . ASP A 1 88 ? 3.080 -3.184 16.638 1.00 84.75 88 ASP A C 1
ATOM 694 O O . ASP A 1 88 ? 3.007 -2.090 17.199 1.00 84.75 88 ASP A O 1
ATOM 698 N N . GLY A 1 89 ? 2.318 -3.483 15.579 1.00 84.19 89 GLY A N 1
ATOM 699 C CA . GLY A 1 89 ? 1.380 -2.558 14.951 1.00 84.19 89 GLY A CA 1
ATOM 700 C C . GLY A 1 89 ? 2.023 -1.610 13.936 1.00 84.19 89 GLY A C 1
ATOM 701 O O . GLY A 1 89 ? 1.346 -0.709 13.435 1.00 84.19 89 GLY A O 1
ATOM 702 N N . VAL A 1 90 ? 3.306 -1.791 13.610 1.00 87.12 90 VAL A N 1
ATOM 703 C CA . VAL A 1 90 ? 4.032 -0.953 12.653 1.00 87.12 90 VAL A CA 1
ATOM 704 C C . VAL A 1 90 ? 3.925 -1.531 11.247 1.00 87.12 90 VAL A C 1
ATOM 706 O O . VAL A 1 90 ? 4.121 -2.725 11.009 1.00 87.12 90 VAL A O 1
ATOM 709 N N . PHE A 1 91 ? 3.654 -0.656 10.278 1.00 89.56 91 PHE A N 1
ATOM 710 C CA . PHE A 1 91 ? 3.684 -1.023 8.870 1.00 89.56 91 PHE A CA 1
ATOM 711 C C . PHE A 1 91 ? 5.084 -0.855 8.283 1.00 89.56 91 PHE A C 1
ATOM 713 O O . PHE A 1 91 ? 5.711 0.194 8.408 1.00 89.56 91 PHE A O 1
ATOM 720 N N . TRP A 1 92 ? 5.536 -1.864 7.552 1.00 92.00 92 TRP A N 1
ATOM 721 C CA . TRP A 1 92 ? 6.783 -1.888 6.807 1.00 92.00 92 TRP A CA 1
ATOM 722 C C . TRP A 1 92 ? 6.519 -2.001 5.319 1.00 92.00 92 TRP A C 1
ATOM 724 O O . TRP A 1 92 ? 5.754 -2.848 4.866 1.00 92.00 92 TRP A O 1
ATOM 734 N N . LEU A 1 93 ? 7.210 -1.178 4.543 1.00 93.56 93 LEU A N 1
ATOM 735 C CA . LEU A 1 93 ? 7.216 -1.235 3.095 1.00 93.56 93 LEU A CA 1
ATOM 736 C C . LEU A 1 93 ? 8.554 -1.785 2.623 1.00 93.56 93 LEU A C 1
ATOM 738 O O . LEU A 1 93 ? 9.608 -1.209 2.890 1.00 93.56 93 LEU A O 1
ATOM 742 N N . LYS A 1 94 ? 8.512 -2.887 1.877 1.00 94.31 94 LYS A N 1
ATOM 743 C CA . LYS A 1 94 ? 9.681 -3.501 1.246 1.00 94.31 94 LYS A CA 1
ATOM 744 C C . LYS A 1 94 ? 9.657 -3.267 -0.256 1.00 94.31 94 LYS A C 1
ATOM 746 O O . LYS A 1 94 ? 8.655 -3.565 -0.907 1.00 94.31 94 LYS A O 1
ATOM 751 N N . ASN A 1 95 ? 10.766 -2.782 -0.811 1.00 94.06 95 ASN A N 1
ATOM 752 C CA . ASN A 1 95 ? 10.907 -2.576 -2.251 1.00 94.06 95 ASN A CA 1
ATOM 753 C C . ASN A 1 95 ? 11.528 -3.813 -2.920 1.00 94.06 95 ASN A C 1
ATOM 755 O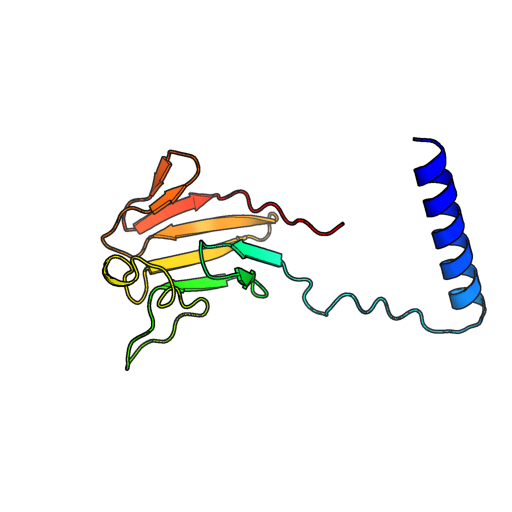 O . ASN A 1 95 ? 12.653 -4.205 -2.606 1.00 94.06 95 ASN A O 1
ATOM 759 N N . PHE A 1 96 ? 10.824 -4.408 -3.880 1.00 93.00 96 PHE A N 1
ATOM 760 C CA . PHE A 1 96 ? 11.345 -5.497 -4.719 1.00 93.00 96 PHE A CA 1
ATOM 761 C C . PHE A 1 96 ? 11.722 -5.035 -6.125 1.00 93.00 96 PHE A C 1
ATOM 763 O O . PHE A 1 96 ? 12.419 -5.738 -6.866 1.00 93.00 96 PHE A O 1
ATOM 770 N N . SER A 1 97 ? 11.258 -3.851 -6.501 1.00 90.12 97 SER A N 1
ATOM 771 C CA . SER A 1 97 ? 11.414 -3.296 -7.826 1.00 90.12 97 SER A CA 1
ATOM 772 C C . SER A 1 97 ? 12.806 -2.689 -8.027 1.00 90.12 97 SER A C 1
ATOM 774 O O . SER A 1 97 ? 13.528 -2.378 -7.085 1.00 90.12 97 SER A O 1
ATOM 776 N N . LYS A 1 98 ? 13.196 -2.499 -9.292 1.00 88.69 98 LYS A N 1
ATOM 777 C CA . LYS A 1 98 ? 14.377 -1.693 -9.646 1.00 88.69 98 LYS A CA 1
ATOM 778 C C . LYS A 1 98 ? 14.149 -0.189 -9.453 1.00 88.69 98 LYS A C 1
ATOM 780 O O . LYS A 1 98 ? 15.104 0.577 -9.493 1.00 88.69 98 LYS A O 1
ATOM 785 N N . HIS A 1 99 ? 12.891 0.227 -9.323 1.00 89.50 99 HIS A N 1
ATOM 786 C CA . HIS A 1 99 ? 12.512 1.621 -9.197 1.00 89.50 99 HIS A CA 1
ATOM 787 C C . HIS A 1 99 ? 12.528 2.010 -7.711 1.00 89.50 99 HIS A C 1
ATOM 789 O O . HIS A 1 99 ? 12.002 1.271 -6.877 1.00 89.50 99 HIS A O 1
ATOM 795 N N . PRO A 1 100 ? 13.168 3.129 -7.344 1.00 87.06 100 PRO A N 1
ATOM 796 C CA . PRO A 1 100 ? 13.135 3.607 -5.971 1.00 87.06 100 PRO A CA 1
ATOM 797 C C . PRO A 1 100 ? 11.706 3.978 -5.568 1.00 87.06 100 PRO A C 1
ATOM 799 O O . PRO A 1 100 ? 10.959 4.540 -6.370 1.00 87.06 100 PRO A O 1
ATOM 802 N N . ILE A 1 101 ? 11.357 3.695 -4.316 1.00 88.44 101 ILE A N 1
ATOM 803 C CA . ILE A 1 101 ? 10.096 4.128 -3.708 1.00 88.44 101 ILE A CA 1
ATOM 804 C C . ILE A 1 101 ? 10.426 5.267 -2.755 1.00 88.44 101 ILE A C 1
ATOM 806 O O . ILE A 1 101 ? 11.332 5.132 -1.939 1.00 88.44 101 ILE A O 1
ATOM 810 N N . GLN A 1 102 ? 9.716 6.383 -2.857 1.00 86.50 102 GLN A N 1
ATOM 811 C CA . GLN A 1 102 ? 9.882 7.501 -1.936 1.00 86.50 102 GLN A CA 1
ATOM 812 C C . GLN A 1 102 ? 8.819 7.419 -0.837 1.00 86.50 102 GLN A C 1
ATOM 814 O O . GLN A 1 102 ? 7.629 7.380 -1.133 1.00 86.50 102 GLN A O 1
ATOM 819 N N . VAL A 1 103 ? 9.257 7.391 0.419 1.00 87.94 103 VAL A N 1
ATOM 820 C CA . VAL A 1 103 ? 8.424 7.355 1.629 1.00 87.94 103 VAL A CA 1
ATOM 821 C C . VAL A 1 103 ? 8.888 8.487 2.536 1.00 87.94 103 VAL A C 1
ATOM 823 O O . VAL A 1 103 ? 10.046 8.478 2.936 1.00 87.94 103 VAL A O 1
ATOM 826 N N . ASP A 1 104 ? 8.030 9.456 2.862 1.00 85.31 104 ASP A N 1
ATOM 827 C CA . ASP A 1 104 ? 8.354 10.564 3.782 1.00 85.31 104 ASP A CA 1
ATOM 828 C C . ASP A 1 104 ? 9.704 11.244 3.476 1.00 85.31 104 ASP A C 1
ATOM 830 O O . ASP A 1 104 ? 10.542 11.461 4.351 1.00 85.31 104 ASP A O 1
ATOM 834 N N . ASN A 1 105 ? 9.948 11.534 2.193 1.00 84.69 105 ASN A N 1
ATOM 835 C CA . ASN A 1 105 ? 11.207 12.086 1.663 1.00 84.69 105 ASN A CA 1
ATOM 836 C C . ASN A 1 105 ? 12.449 11.186 1.794 1.00 84.69 105 ASN A C 1
ATOM 838 O O . ASN A 1 105 ? 13.559 11.618 1.483 1.00 84.69 105 ASN A O 1
ATOM 842 N N . LYS A 1 106 ? 12.284 9.920 2.178 1.00 87.94 106 LYS A N 1
ATOM 843 C CA . LYS A 1 106 ? 13.331 8.895 2.164 1.00 87.94 106 LYS A CA 1
ATOM 844 C C . LYS A 1 106 ? 13.178 7.987 0.956 1.00 87.94 106 LYS A C 1
ATOM 846 O O . LYS A 1 106 ? 12.075 7.594 0.587 1.00 87.94 106 LYS A O 1
ATOM 851 N N . ILE A 1 107 ? 14.304 7.622 0.355 1.00 89.81 107 ILE A N 1
ATOM 852 C CA . ILE A 1 107 ? 14.339 6.721 -0.796 1.00 89.81 107 ILE A CA 1
ATOM 853 C C . ILE A 1 107 ? 14.575 5.289 -0.314 1.00 89.81 107 ILE A C 1
ATOM 855 O O . ILE A 1 107 ? 15.589 4.987 0.311 1.00 89.81 107 ILE A O 1
ATOM 859 N N . VAL A 1 108 ? 13.660 4.391 -0.664 1.00 90.00 108 VAL A N 1
ATOM 860 C CA . VAL A 1 108 ? 13.747 2.953 -0.415 1.00 90.00 108 VAL A CA 1
ATOM 861 C C . VAL A 1 108 ? 14.239 2.273 -1.687 1.00 90.00 108 VAL A C 1
ATOM 863 O O . VAL A 1 108 ? 13.520 2.175 -2.687 1.00 90.00 108 VAL A O 1
ATOM 866 N N . LEU A 1 109 ? 15.488 1.815 -1.663 1.00 92.88 109 LEU A N 1
ATOM 867 C CA . LEU A 1 109 ? 16.113 1.087 -2.767 1.00 92.88 109 LEU A CA 1
ATOM 868 C C . LEU A 1 109 ? 15.673 -0.382 -2.798 1.00 92.88 109 LEU A C 1
ATOM 870 O O . LEU A 1 109 ? 15.110 -0.905 -1.836 1.00 92.88 109 LEU A O 1
ATOM 874 N N . LYS A 1 110 ? 15.951 -1.060 -3.914 1.00 92.38 110 LYS A N 1
ATOM 875 C CA . LYS A 1 110 ? 15.659 -2.486 -4.088 1.00 92.38 110 LYS A CA 1
ATOM 876 C C . LYS A 1 110 ? 16.271 -3.321 -2.960 1.00 92.38 110 LYS A C 1
ATOM 878 O O . LYS A 1 110 ? 17.462 -3.220 -2.692 1.00 92.38 110 LYS A O 1
ATOM 883 N N . GLY A 1 111 ? 15.472 -4.200 -2.361 1.00 89.69 111 GLY A N 1
ATOM 884 C CA . GLY A 1 111 ? 15.889 -5.085 -1.271 1.00 89.69 111 GLY A CA 1
ATOM 885 C C . GLY A 1 111 ? 15.830 -4.433 0.111 1.00 89.69 111 GLY A C 1
ATOM 886 O O . GLY A 1 111 ? 15.778 -5.151 1.110 1.00 89.69 111 GLY A O 1
ATOM 887 N N . SER A 1 112 ? 15.756 -3.103 0.173 1.00 89.19 112 SER A N 1
ATOM 888 C CA . SER A 1 112 ? 15.577 -2.357 1.413 1.00 89.19 112 SER A CA 1
ATOM 889 C C . SER A 1 112 ? 14.110 -2.319 1.839 1.00 89.19 112 SER A C 1
ATOM 891 O O . SER A 1 112 ? 13.184 -2.555 1.053 1.00 89.19 112 SER A O 1
ATOM 893 N N . HIS A 1 113 ? 13.910 -2.018 3.117 1.00 88.00 113 HIS A N 1
ATOM 894 C CA . HIS A 1 113 ? 12.607 -1.842 3.736 1.00 88.00 113 HIS A CA 1
ATOM 895 C C . HIS A 1 113 ? 12.619 -0.573 4.590 1.00 88.00 113 HIS A C 1
ATOM 897 O O . HIS A 1 113 ? 13.668 -0.158 5.079 1.00 88.00 113 HIS A O 1
ATOM 903 N N . GLN A 1 114 ? 11.461 0.058 4.722 1.00 89.19 114 GLN A N 1
ATOM 904 C CA . GLN A 1 114 ? 11.267 1.296 5.466 1.00 89.19 114 GLN A CA 1
ATOM 905 C C . GLN A 1 114 ? 9.913 1.211 6.159 1.00 89.19 114 GLN A C 1
ATOM 907 O O . GLN A 1 114 ? 8.928 0.818 5.533 1.00 89.19 114 GLN A O 1
ATOM 912 N N . PHE A 1 115 ? 9.858 1.559 7.440 1.00 87.94 115 PHE A N 1
ATOM 913 C CA . PHE A 1 115 ? 8.579 1.684 8.127 1.00 87.94 115 PHE A CA 1
ATOM 914 C C . PHE A 1 115 ? 7.795 2.855 7.527 1.00 87.94 115 PHE A C 1
ATOM 916 O O . PHE A 1 115 ? 8.387 3.867 7.137 1.00 87.94 115 PHE A O 1
ATOM 923 N N . ILE A 1 116 ? 6.480 2.705 7.447 1.00 82.94 116 ILE A N 1
ATOM 924 C CA . ILE A 1 116 ? 5.548 3.705 6.937 1.00 82.94 116 ILE A CA 1
ATOM 925 C C . ILE A 1 116 ? 4.521 4.011 8.020 1.00 82.94 116 ILE A C 1
ATOM 927 O O . ILE A 1 116 ? 4.020 3.107 8.689 1.00 82.94 116 ILE A O 1
ATOM 931 N N . PHE A 1 117 ? 4.182 5.286 8.183 1.00 69.88 117 PHE A N 1
ATOM 932 C CA . PHE A 1 117 ? 3.030 5.662 8.988 1.00 69.88 117 PHE A CA 1
ATOM 933 C C . PHE A 1 117 ? 1.789 5.629 8.106 1.00 69.88 117 PHE A C 1
ATOM 935 O O . PHE A 1 117 ? 1.661 6.417 7.171 1.00 69.88 117 PHE A O 1
ATOM 942 N N . ILE A 1 118 ? 0.866 4.715 8.400 1.00 63.44 118 ILE A N 1
ATOM 943 C CA . ILE A 1 118 ? -0.458 4.741 7.786 1.00 63.44 118 ILE A CA 1
ATOM 944 C C . ILE A 1 118 ? -1.401 5.432 8.760 1.00 63.44 118 ILE A C 1
ATOM 946 O O . ILE A 1 118 ? -1.610 4.959 9.875 1.00 63.44 118 ILE A O 1
ATOM 950 N N . ILE A 1 119 ? -1.979 6.556 8.337 1.00 54.25 119 ILE A N 1
ATOM 951 C CA . ILE A 1 119 ? -3.045 7.206 9.094 1.00 54.25 119 ILE A CA 1
ATOM 952 C C . ILE A 1 119 ? -4.295 6.341 8.923 1.00 54.25 119 ILE A C 1
ATOM 954 O O . ILE A 1 119 ? -5.031 6.474 7.945 1.00 54.25 119 ILE A O 1
ATOM 958 N N . SER A 1 120 ? -4.523 5.420 9.857 1.00 43.41 120 SER A N 1
ATOM 959 C CA . SER A 1 120 ? -5.820 4.764 9.987 1.00 43.41 120 SER A CA 1
ATOM 960 C C . SER A 1 120 ? -6.818 5.816 10.468 1.00 43.41 120 SER A C 1
ATOM 962 O O . SER A 1 120 ? -6.922 6.103 11.656 1.00 43.41 120 SER A O 1
ATOM 964 N N . SER A 1 121 ? -7.497 6.481 9.534 1.00 32.62 121 SER A N 1
ATOM 965 C CA . SER A 1 121 ? -8.710 7.220 9.873 1.00 32.62 121 SER A CA 1
ATOM 966 C C . SER A 1 121 ? -9.849 6.212 9.980 1.00 32.62 121 SER A C 1
ATOM 968 O O . SER A 1 121 ? -10.502 5.905 8.986 1.00 32.62 121 SER A O 1
ATOM 970 N N . LEU A 1 122 ? -10.082 5.703 11.187 1.00 29.59 122 LEU A N 1
ATOM 971 C CA . LEU A 1 122 ? -11.435 5.392 11.628 1.00 29.59 122 LEU A CA 1
ATOM 972 C C . LEU A 1 122 ? -11.786 6.400 12.725 1.00 29.59 122 LEU A C 1
ATOM 974 O O . LEU A 1 122 ? -11.139 6.440 13.770 1.00 29.59 122 LEU A O 1
ATOM 978 N N . ILE A 1 123 ? -12.760 7.256 12.413 1.00 33.91 123 ILE A N 1
ATOM 979 C CA . ILE A 1 123 ? -13.563 7.988 13.399 1.00 33.91 123 ILE A CA 1
ATOM 980 C C . ILE A 1 123 ? -14.435 6.959 14.119 1.00 33.91 123 ILE A C 1
ATOM 982 O O . ILE A 1 123 ? -14.922 6.045 13.411 1.00 33.91 123 ILE A O 1
#

Foldseek 3Di:
DVVVVVVVVVVVVVVVVCVVVVNPPPPPCPPFNQLFWDDDPPDIDGHRDQKFWEWDDDPVADGNHHPCPPPPNVQTDRRQWMWGQDPVRWIKIAGQDCDWDAAPNDTHHHRGMDIHDGPPDDD

pLDDT: mean 80.49, std 14.4, range [29.59, 94.94]

Organism: Hymenolepis diminuta (NCBI:txid6216)

InterPro domains:
  IPR000253 Forkhead-associated (FHA) domain [PF00498] (52-110)
  IPR000253 Forkhead-associated (FHA) domain [PS50006] (52-108)
  IPR000253 Forkhead-associated (FHA) domain [SM00240] (51-108)
  IPR008984 SMAD/FHA domain superfamily [SSF49879] (31-114)
  IPR037912 Microspherule protein 1 [PTHR13233] (25-112)

Radius of gyration: 19.94 Å; chains: 1; bounding box: 49×34×47 Å

Sequence (123 aa):
MIRVKEEARRWTALVESKVAGGQEVADHQPIYPTLAILTGNRSRFLIKHKSVTFGRVASNYTPDIDLSCEDEASRISRCHGRIILEDDGVFWLKNFSKHPIQVDNKIVLKGSHQFIFIISSLI

Secondary structure (DSSP, 8-state):
-HHHHHHHHHHHHHHHHHHHTT--------SS---EEEE-SS-EEEE-SSEEEEE--BTTB--SEE-TTSTTGGGS-SS-EEEEE-TTS-EEEEE-SSS-EEETTEEE-TT-EEEE-------